Protein AF-A0A3D2RRS4-F1 (afdb_monomer)

Foldseek 3Di:
DLVPDDQQDWDDDPDPTDGSLLVVLQVVLVCVLVVLLVQQAQLHDDQDAQVLVSLVVLQQVCQQVLQVLVVHGGDPARAWEWAQGSVRDTDTDGDDDPAFHKYYHSVVSSCQLCLLAQPLQDPIDGGHDNSVVCSQRHYSDDDHGDGRDDHPPRGRDHNPDD

Secondary structure (DSSP, 8-state):
-GGGS-TT-EE--SSS-EEHHHHHHHHHHHHHHHHHHHHHHTTPPP---GGGHHHHHHHHHTHHHHHHTTT-PPPSSPPEEEEE-TTS-EEEESS--SSSEEEEEHHHHHHHHTTSS-GGGS--EEESHHHHHHHTT---SSSS--PPPPTTSS-PPPP---

Solvent-accessible surface area (backbone atoms only — not comparable to full-atom values): 9136 Å² total; per-residue (Å²): 108,79,91,79,50,62,53,75,46,74,39,90,50,102,59,76,68,32,30,45,48,54,50,53,40,50,50,52,39,50,57,50,47,59,45,48,55,52,29,17,74,62,25,47,84,82,83,74,54,64,75,52,54,52,37,45,52,45,32,63,68,25,53,50,50,35,26,48,65,64,78,38,86,54,75,90,68,69,41,12,35,44,26,36,37,69,81,69,45,81,45,78,44,74,61,87,49,95,63,29,18,38,36,37,49,40,66,54,52,39,30,29,23,64,40,58,26,24,60,84,72,46,82,58,48,64,37,35,73,58,26,47,56,42,60,68,44,37,43,52,68,88,75,78,75,68,80,53,48,58,69,87,70,56,66,67,39,75,64,77,79,128

Nearest PDB structures (foldseek):
  5hhl-assembly4_G  TM=2.028E-01  e=6.811E+00  Agathobacter rectalis M104/1

Structure (mmCIF, N/CA/C/O backbone):
data_AF-A0A3D2RRS4-F1
#
_entry.id   AF-A0A3D2RRS4-F1
#
loop_
_atom_site.group_PDB
_atom_site.id
_atom_site.type_symbol
_atom_site.label_atom_id
_atom_site.label_alt_id
_atom_site.label_comp_id
_atom_site.label_asym_id
_atom_site.label_entity_id
_atom_site.label_seq_id
_atom_site.pdbx_PDB_ins_code
_atom_site.Cartn_x
_atom_site.Cartn_y
_atom_site.Cartn_z
_atom_site.occupancy
_atom_site.B_iso_or_equiv
_atom_site.auth_seq_id
_atom_site.auth_comp_id
_atom_site.auth_asym_id
_atom_site.auth_atom_id
_atom_site.pdbx_PDB_model_num
ATOM 1 N N . THR A 1 1 ? 4.541 -6.889 -27.446 1.00 80.62 1 THR A N 1
ATOM 2 C CA . THR A 1 1 ? 3.520 -6.442 -26.467 1.00 80.62 1 THR A CA 1
ATOM 3 C C . THR A 1 1 ? 3.958 -6.839 -25.067 1.00 80.62 1 THR A C 1
ATOM 5 O O . THR A 1 1 ? 4.740 -7.777 -24.945 1.00 80.62 1 THR A O 1
ATOM 8 N N . PHE A 1 2 ? 3.464 -6.179 -24.013 1.00 84.50 2 PHE A N 1
ATOM 9 C CA . PHE A 1 2 ? 3.814 -6.533 -22.625 1.00 84.50 2 PHE A CA 1
ATOM 10 C C . PHE A 1 2 ? 3.520 -7.999 -22.267 1.00 84.50 2 PHE A C 1
ATOM 12 O O . PHE A 1 2 ? 4.273 -8.597 -21.510 1.00 84.50 2 PHE A O 1
ATOM 19 N N . LYS A 1 3 ? 2.491 -8.598 -22.880 1.00 87.50 3 LYS A N 1
ATOM 20 C CA . LYS A 1 3 ? 2.121 -10.012 -22.707 1.00 87.50 3 LYS A CA 1
ATOM 21 C C . LYS A 1 3 ? 3.269 -10.997 -22.982 1.00 87.50 3 LYS A C 1
ATOM 23 O O . LYS A 1 3 ? 3.357 -12.010 -22.303 1.00 87.50 3 LYS A O 1
ATOM 28 N N . ASN A 1 4 ? 4.131 -10.698 -23.956 1.00 92.62 4 ASN A N 1
ATOM 29 C CA . ASN A 1 4 ? 5.193 -11.604 -24.417 1.00 92.62 4 ASN A CA 1
ATOM 30 C C . ASN A 1 4 ? 6.597 -11.139 -23.993 1.00 92.62 4 ASN A C 1
ATOM 32 O O . ASN A 1 4 ? 7.594 -11.722 -24.410 1.00 92.62 4 ASN A O 1
ATOM 36 N N . ALA A 1 5 ? 6.697 -10.047 -23.235 1.00 91.50 5 ALA A N 1
ATOM 37 C CA . ALA A 1 5 ? 7.977 -9.479 -22.839 1.00 91.50 5 ALA A CA 1
ATOM 38 C C . ALA A 1 5 ? 8.585 -10.256 -21.663 1.00 91.50 5 ALA A C 1
ATOM 40 O O . ALA A 1 5 ? 7.870 -10.716 -20.773 1.00 91.50 5 ALA A O 1
ATOM 41 N N . ASN A 1 6 ? 9.916 -10.362 -21.626 1.00 93.75 6 ASN A N 1
ATOM 42 C CA . ASN A 1 6 ? 10.608 -10.957 -20.486 1.00 93.75 6 ASN A CA 1
ATOM 43 C C . ASN A 1 6 ? 10.383 -10.080 -19.231 1.00 93.75 6 ASN A C 1
ATOM 45 O O . ASN A 1 6 ? 10.739 -8.898 -19.253 1.00 93.75 6 ASN A O 1
ATOM 49 N N . PRO A 1 7 ? 9.849 -10.635 -18.121 1.00 92.56 7 PRO A N 1
ATOM 50 C CA . PRO A 1 7 ? 9.544 -9.879 -16.905 1.00 92.56 7 PRO A CA 1
ATOM 51 C C . PRO A 1 7 ? 10.723 -9.099 -16.311 1.00 92.56 7 PRO A C 1
ATOM 53 O O . PRO A 1 7 ? 10.498 -8.101 -15.626 1.00 92.56 7 PRO A O 1
ATOM 56 N N . LYS A 1 8 ?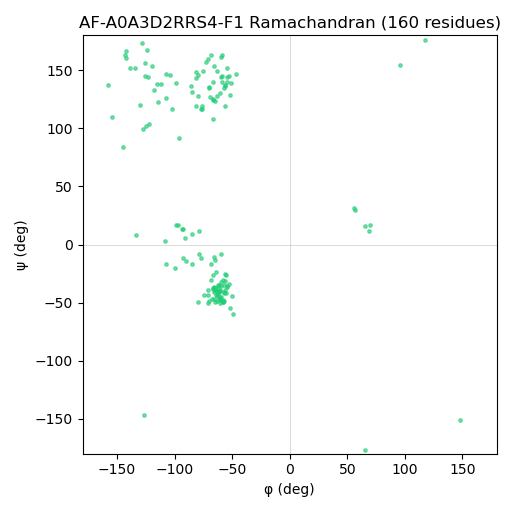 11.964 -9.548 -16.552 1.00 93.62 8 LYS A N 1
ATOM 57 C CA . LYS A 1 8 ? 13.194 -8.951 -16.008 1.00 93.62 8 LYS A CA 1
ATOM 58 C C . LYS A 1 8 ? 13.799 -7.863 -16.896 1.00 93.62 8 LYS A C 1
ATOM 60 O O . LYS A 1 8 ? 14.652 -7.121 -16.411 1.00 93.62 8 LYS A O 1
ATOM 65 N N . THR A 1 9 ? 13.378 -7.749 -18.158 1.00 94.44 9 THR A N 1
ATOM 66 C CA . THR A 1 9 ? 13.872 -6.704 -19.067 1.00 9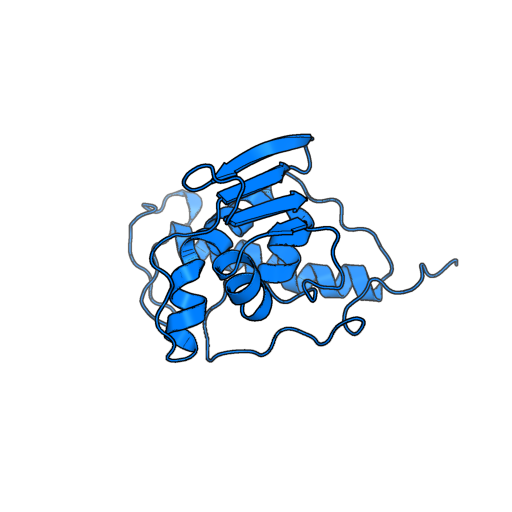4.44 9 THR A CA 1
ATOM 67 C C . THR A 1 9 ? 13.641 -5.327 -18.456 1.00 94.44 9 THR A C 1
ATOM 69 O O . THR A 1 9 ? 12.579 -5.071 -17.891 1.00 94.44 9 THR A O 1
ATOM 72 N N . ARG A 1 10 ? 14.643 -4.448 -18.550 1.00 93.31 10 ARG A N 1
ATOM 73 C CA . ARG A 1 10 ? 14.577 -3.081 -18.031 1.00 93.31 10 ARG A CA 1
ATOM 74 C C . ARG A 1 10 ? 13.942 -2.155 -19.063 1.00 93.31 10 ARG A C 1
ATOM 76 O O . ARG A 1 10 ? 14.256 -2.240 -20.246 1.00 93.31 10 ARG A O 1
ATOM 83 N N . VAL A 1 11 ? 13.046 -1.291 -18.607 1.00 90.25 11 VAL A N 1
ATOM 84 C CA . VAL A 1 11 ? 12.390 -0.253 -19.401 1.00 90.25 11 VAL A CA 1
ATOM 85 C C . VAL A 1 11 ? 12.642 1.107 -18.761 1.00 90.25 11 VAL A C 1
ATOM 87 O O . VAL A 1 11 ? 12.676 1.220 -17.530 1.00 90.25 11 VAL A O 1
ATOM 90 N N . LYS A 1 12 ? 12.794 2.132 -19.608 1.00 88.75 12 LYS A N 1
ATOM 91 C CA . LYS A 1 12 ? 12.935 3.521 -19.163 1.00 88.75 12 LYS A CA 1
ATOM 92 C C . LYS A 1 12 ? 11.716 3.937 -18.343 1.00 88.75 12 LYS A C 1
ATOM 94 O O . LYS A 1 12 ? 10.580 3.609 -18.692 1.00 88.75 12 LYS A O 1
ATOM 99 N N . TRP A 1 13 ? 11.956 4.679 -17.270 1.00 82.38 13 TRP A N 1
ATOM 100 C CA . TRP A 1 13 ? 10.920 5.167 -16.365 1.00 82.38 13 TRP A CA 1
ATOM 101 C C . TRP A 1 13 ? 11.235 6.589 -15.880 1.00 82.38 13 TRP A C 1
ATOM 103 O O . TRP A 1 13 ? 12.351 7.064 -16.042 1.00 82.38 13 TRP A O 1
ATOM 113 N N . ALA A 1 14 ? 10.262 7.273 -15.269 1.00 74.31 14 ALA A N 1
ATOM 114 C CA . ALA A 1 14 ? 10.438 8.618 -14.705 1.00 74.31 14 ALA A CA 1
AT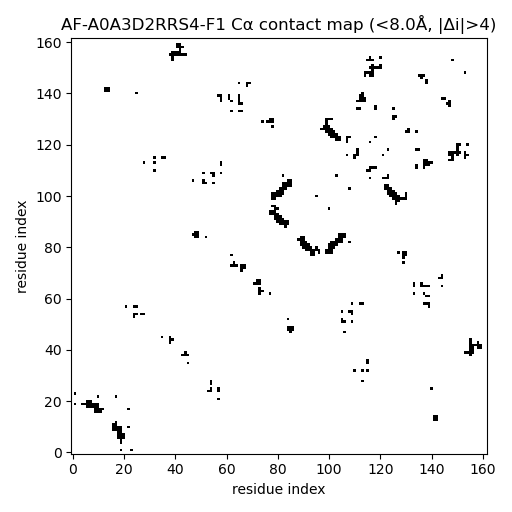OM 115 C C . ALA A 1 14 ? 11.420 8.678 -13.510 1.00 74.31 14 ALA A C 1
ATOM 117 O O . ALA A 1 14 ? 11.784 9.756 -13.056 1.00 74.31 14 ALA A O 1
ATOM 118 N N . GLY A 1 15 ? 11.820 7.520 -12.982 1.00 72.56 15 GLY A N 1
ATOM 119 C CA . GLY A 1 15 ? 12.839 7.358 -11.945 1.00 72.56 15 GLY A CA 1
ATOM 120 C C . GLY A 1 15 ? 13.905 6.366 -12.415 1.00 72.56 15 GLY A C 1
ATOM 121 O O . GLY A 1 15 ? 14.158 6.283 -13.615 1.00 72.56 15 GLY A O 1
ATOM 122 N N . PRO A 1 16 ? 14.504 5.565 -11.515 1.00 77.00 16 PRO A N 1
ATOM 123 C CA . PRO A 1 16 ? 15.345 4.454 -11.939 1.00 77.00 16 PRO A CA 1
ATOM 124 C C . PRO A 1 16 ? 14.590 3.565 -12.929 1.00 77.00 16 PRO A C 1
ATOM 126 O O . PRO A 1 16 ? 13.381 3.361 -12.769 1.00 77.00 16 PRO A O 1
ATOM 129 N N . ASP A 1 17 ? 15.305 3.010 -13.911 1.00 85.81 17 ASP A N 1
ATOM 130 C CA . ASP A 1 17 ? 14.738 2.009 -14.812 1.00 85.81 17 ASP A CA 1
ATOM 131 C C . ASP A 1 17 ? 13.976 0.948 -14.012 1.00 85.81 17 ASP A C 1
ATOM 133 O O . ASP A 1 17 ? 14.351 0.582 -12.894 1.00 85.81 17 ASP A O 1
ATOM 137 N N . MET A 1 18 ? 12.908 0.415 -14.587 1.00 87.81 18 MET A N 1
ATOM 138 C CA . MET A 1 18 ? 12.125 -0.632 -13.941 1.00 87.81 18 MET A CA 1
ATOM 139 C C . MET A 1 18 ? 12.112 -1.892 -14.776 1.00 87.81 18 MET A C 1
ATOM 141 O O . MET A 1 18 ? 12.273 -1.849 -15.989 1.00 87.81 18 MET A O 1
ATOM 145 N N . SER A 1 19 ? 11.924 -3.038 -14.125 1.00 91.56 19 SER A N 1
ATOM 146 C CA . SER A 1 19 ? 11.621 -4.255 -14.866 1.00 91.56 19 SER A CA 1
ATOM 147 C C . SER A 1 19 ? 10.256 -4.120 -15.549 1.00 91.56 19 SER A C 1
ATOM 149 O O . SER A 1 19 ? 9.378 -3.396 -15.069 1.00 91.56 19 SER A O 1
ATOM 151 N N . VAL A 1 20 ? 10.050 -4.846 -16.646 1.00 92.62 20 VAL A N 1
ATOM 152 C CA . VAL A 1 20 ? 8.748 -4.955 -17.317 1.00 92.62 20 VAL A CA 1
ATOM 153 C C . VAL A 1 20 ? 7.642 -5.313 -16.319 1.00 92.62 20 VAL A C 1
ATOM 155 O O . VAL A 1 20 ? 6.582 -4.689 -16.325 1.00 92.62 20 VAL A O 1
ATOM 158 N N . LEU A 1 21 ? 7.903 -6.266 -15.419 1.00 91.69 21 LEU A N 1
ATOM 159 C CA . LEU A 1 21 ? 6.943 -6.677 -14.393 1.00 91.69 21 LEU A CA 1
ATOM 160 C C . LEU A 1 21 ? 6.562 -5.523 -13.455 1.00 91.69 21 LEU A C 1
ATOM 162 O O . LEU A 1 21 ? 5.376 -5.296 -13.199 1.00 91.69 21 LEU A O 1
ATOM 166 N N . SER A 1 22 ? 7.556 -4.782 -12.961 1.00 89.31 22 SER A N 1
ATOM 167 C CA . SER A 1 22 ? 7.320 -3.633 -12.084 1.00 89.31 22 SER A CA 1
ATOM 168 C C . SER A 1 22 ? 6.586 -2.513 -12.816 1.00 89.31 22 SER A C 1
ATOM 170 O O . SER A 1 22 ? 5.691 -1.908 -12.238 1.00 89.31 22 SER A O 1
ATOM 172 N N . SER A 1 23 ? 6.894 -2.280 -14.095 1.00 91.62 23 SER A N 1
ATOM 173 C CA . SER A 1 23 ? 6.208 -1.282 -14.925 1.00 91.62 23 SER A CA 1
ATOM 174 C C . SER A 1 23 ? 4.713 -1.590 -15.082 1.00 91.62 23 SER A C 1
ATOM 176 O O . SER A 1 23 ? 3.872 -0.723 -14.842 1.00 91.62 23 SER A O 1
ATOM 178 N N . ILE A 1 24 ? 4.361 -2.844 -15.391 1.00 93.56 24 ILE A N 1
ATOM 179 C CA . ILE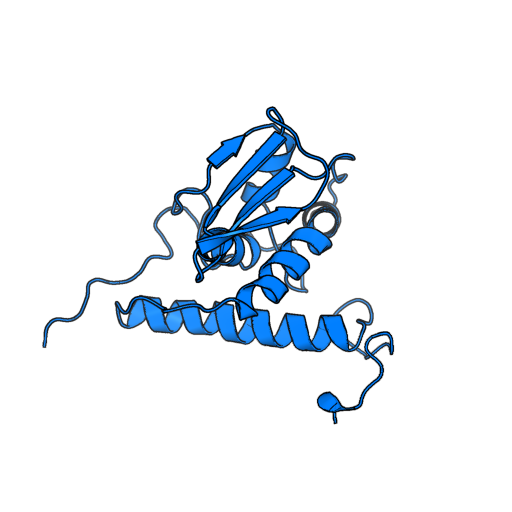 A 1 24 ? 2.959 -3.283 -15.499 1.00 93.56 24 ILE A CA 1
ATOM 180 C C . ILE A 1 24 ? 2.251 -3.168 -14.144 1.00 93.56 24 ILE A C 1
ATOM 182 O O . ILE A 1 24 ? 1.123 -2.681 -14.065 1.00 93.56 24 ILE A O 1
ATOM 186 N N . THR A 1 25 ? 2.922 -3.579 -13.068 1.00 94.50 25 THR A N 1
ATOM 187 C CA . THR A 1 25 ? 2.360 -3.519 -11.712 1.00 94.50 25 THR A CA 1
ATOM 188 C C . THR A 1 25 ? 2.130 -2.078 -11.259 1.00 94.50 25 THR A C 1
ATOM 190 O O . THR A 1 25 ? 1.098 -1.784 -10.660 1.00 94.50 25 THR A O 1
ATOM 193 N N . ALA A 1 26 ? 3.046 -1.164 -11.588 1.00 93.12 26 ALA A N 1
ATOM 194 C CA . ALA A 1 26 ? 2.897 0.260 -11.312 1.00 93.12 26 ALA A CA 1
ATOM 195 C C . ALA A 1 26 ? 1.681 0.843 -12.045 1.00 93.12 26 ALA A C 1
ATOM 197 O O . ALA A 1 26 ? 0.896 1.560 -11.433 1.00 93.12 26 ALA A O 1
ATOM 198 N N . ARG A 1 27 ? 1.464 0.471 -13.315 1.00 94.38 27 ARG A N 1
ATOM 199 C CA . ARG A 1 27 ? 0.283 0.909 -14.078 1.00 94.38 27 ARG A CA 1
ATOM 200 C C . ARG A 1 27 ? -1.019 0.355 -13.504 1.00 94.38 27 ARG A C 1
ATOM 202 O O . ARG A 1 27 ? -1.978 1.107 -13.376 1.00 94.38 27 ARG A O 1
ATOM 209 N N . LEU A 1 28 ? -1.040 -0.914 -13.086 1.00 97.12 28 LEU A N 1
ATOM 210 C CA . LEU A 1 28 ? -2.178 -1.486 -12.358 1.00 97.12 28 LEU A CA 1
ATOM 211 C C . LEU A 1 28 ? -2.476 -0.696 -11.077 1.00 97.12 28 LEU A C 1
ATOM 213 O O . LEU A 1 28 ? -3.627 -0.341 -10.838 1.00 97.12 28 LEU A O 1
ATOM 217 N N . MET A 1 29 ? -1.452 -0.430 -10.262 1.00 97.69 29 MET A N 1
ATOM 218 C CA . MET A 1 29 ? -1.595 0.327 -9.018 1.00 97.69 29 MET A CA 1
ATOM 219 C C . MET A 1 29 ? -2.124 1.740 -9.279 1.00 97.69 29 MET A C 1
ATOM 221 O O . MET A 1 29 ? -3.054 2.154 -8.599 1.00 97.69 29 MET A O 1
ATOM 225 N N . GLU A 1 30 ? -1.595 2.444 -10.280 1.00 96.56 30 GLU A N 1
ATOM 226 C CA . GLU A 1 30 ? -2.016 3.800 -10.650 1.00 96.56 30 GLU A CA 1
ATOM 227 C C . GLU A 1 30 ? -3.479 3.828 -11.112 1.00 96.56 30 GLU A C 1
ATOM 229 O O . GLU A 1 30 ? -4.289 4.594 -10.595 1.00 96.56 30 GLU A O 1
ATOM 234 N N . THR A 1 31 ? -3.874 2.926 -12.015 1.00 97.56 31 THR A N 1
ATOM 235 C CA . THR A 1 31 ? -5.280 2.811 -12.431 1.00 97.56 31 THR A CA 1
ATOM 236 C C . THR A 1 31 ? -6.195 2.461 -11.255 1.00 97.56 31 THR A C 1
ATOM 238 O O . THR A 1 31 ? -7.300 2.994 -11.137 1.00 97.56 31 THR A O 1
ATOM 241 N N . TRP A 1 32 ? -5.752 1.570 -10.367 1.00 98.31 32 TRP A N 1
ATOM 242 C CA . TRP A 1 32 ? -6.521 1.175 -9.192 1.00 98.31 32 TRP A CA 1
ATOM 243 C C . TRP A 1 32 ? -6.700 2.336 -8.201 1.00 98.31 32 TRP A C 1
ATOM 245 O O . TRP A 1 32 ? -7.828 2.587 -7.771 1.00 98.31 32 TRP A O 1
ATOM 255 N N . SER A 1 33 ? -5.627 3.070 -7.893 1.00 97.56 33 SER A N 1
ATOM 256 C CA . SER A 1 33 ? -5.615 4.141 -6.892 1.00 97.56 33 SER A CA 1
ATOM 257 C C . SER A 1 33 ? -6.387 5.377 -7.352 1.00 97.56 33 SER A C 1
ATOM 259 O O . SER A 1 33 ? -7.209 5.898 -6.601 1.00 97.56 33 SER 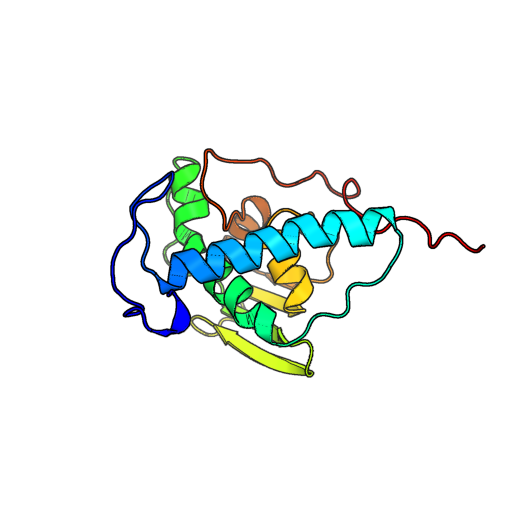A O 1
ATOM 261 N N . HIS A 1 34 ? -6.220 5.804 -8.606 1.00 96.81 34 HIS A N 1
ATOM 262 C CA . HIS A 1 34 ? -7.029 6.887 -9.168 1.00 96.81 34 HIS A CA 1
ATOM 263 C C . HIS A 1 34 ? -8.498 6.475 -9.316 1.00 96.81 34 HIS A C 1
ATOM 265 O O . HIS A 1 34 ? -9.393 7.264 -9.018 1.00 96.81 34 HIS A O 1
ATOM 271 N N . GLY A 1 35 ? -8.763 5.217 -9.685 1.00 97.25 35 GLY A N 1
ATOM 272 C CA . GLY A 1 35 ? -10.121 4.680 -9.712 1.00 97.25 35 GLY A CA 1
ATOM 273 C C . GLY A 1 35 ? -10.801 4.718 -8.340 1.00 97.25 35 GLY A C 1
ATOM 274 O O . GLY A 1 35 ? -11.996 4.991 -8.274 1.00 97.25 35 GLY A O 1
ATOM 275 N N . GLN A 1 36 ? -10.065 4.499 -7.242 1.00 97.06 36 GLN A N 1
ATOM 276 C CA . GLN A 1 36 ? -10.613 4.596 -5.883 1.00 97.06 36 GLN A CA 1
ATOM 277 C C . GLN A 1 36 ? -11.227 5.977 -5.608 1.00 97.06 36 GLN A C 1
ATOM 279 O O . GLN A 1 36 ? -12.322 6.040 -5.061 1.00 97.06 36 GLN A O 1
ATOM 284 N N . ALA A 1 37 ? -10.588 7.063 -6.053 1.00 93.56 37 ALA A N 1
ATOM 285 C CA . ALA A 1 37 ? -11.133 8.413 -5.888 1.00 93.56 37 ALA A CA 1
ATOM 286 C C . ALA A 1 37 ? -12.476 8.599 -6.621 1.00 93.56 37 ALA A C 1
ATOM 288 O O . ALA A 1 37 ? -13.370 9.274 -6.118 1.00 93.56 37 ALA A O 1
ATOM 289 N N . VAL A 1 38 ? -12.654 7.956 -7.780 1.00 95.62 38 VAL A N 1
ATOM 290 C CA . VAL A 1 38 ? -13.933 7.967 -8.509 1.00 95.62 38 VAL A CA 1
ATOM 291 C C . VAL A 1 38 ? -15.008 7.206 -7.730 1.00 95.62 38 VAL A C 1
ATOM 293 O O . VAL A 1 38 ? -16.101 7.730 -7.537 1.00 95.62 38 VAL A O 1
ATOM 296 N N . TYR A 1 39 ? -14.697 6.004 -7.230 1.00 96.44 39 TYR A N 1
ATOM 297 C CA . TYR A 1 39 ? -15.611 5.249 -6.360 1.00 96.44 39 TYR A CA 1
ATOM 298 C C . TYR A 1 39 ? -16.022 6.059 -5.126 1.00 96.44 39 TYR A C 1
ATOM 300 O O . TYR A 1 39 ? -17.189 6.034 -4.736 1.00 96.44 39 TYR A O 1
ATOM 308 N N . ASP A 1 40 ? -15.081 6.803 -4.547 1.00 94.75 40 ASP A N 1
ATOM 309 C CA . ASP A 1 40 ? -15.327 7.637 -3.378 1.00 94.75 40 ASP A CA 1
ATOM 310 C C . ASP A 1 40 ? -16.302 8.773 -3.672 1.00 94.75 40 ASP A C 1
ATOM 312 O O . ASP A 1 40 ? -17.280 8.927 -2.943 1.00 94.75 40 ASP A O 1
ATOM 316 N N . ILE A 1 41 ? -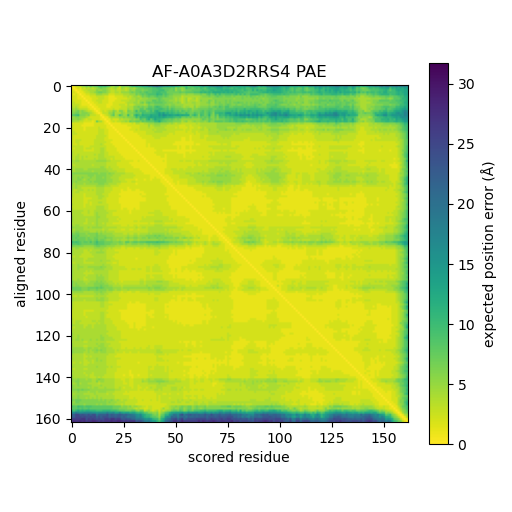16.075 9.524 -4.753 1.00 93.88 41 ILE A N 1
ATOM 317 C CA . ILE A 1 41 ? -16.950 10.631 -5.172 1.00 93.88 41 ILE A CA 1
ATOM 318 C C . ILE A 1 41 ? -18.358 10.126 -5.507 1.00 93.88 41 ILE A C 1
ATOM 320 O O . ILE A 1 41 ? -19.345 10.798 -5.211 1.00 93.88 41 ILE A O 1
ATOM 324 N N . LEU A 1 42 ? -18.460 8.939 -6.105 1.00 94.44 42 LEU A N 1
ATOM 325 C CA . LEU A 1 42 ? -19.741 8.318 -6.440 1.00 94.44 42 LEU A CA 1
ATOM 326 C C . LEU A 1 42 ? -20.430 7.655 -5.236 1.00 94.44 42 LEU A C 1
ATOM 328 O O . LEU A 1 42 ? -21.566 7.209 -5.362 1.00 94.44 42 LEU A O 1
ATOM 332 N N . GLY A 1 43 ? -19.766 7.552 -4.081 1.00 94.50 43 GLY A N 1
ATOM 333 C CA . GLY A 1 43 ? -20.315 6.874 -2.907 1.00 94.50 43 GLY A CA 1
ATOM 334 C C . GLY A 1 43 ? -20.423 5.348 -3.057 1.00 94.50 43 GLY A C 1
ATOM 335 O O . GLY A 1 43 ? -21.119 4.697 -2.279 1.00 94.50 43 GLY A O 1
ATOM 336 N N . VAL A 1 44 ? -19.733 4.742 -4.029 1.00 94.69 44 VAL A N 1
ATOM 337 C CA . VAL A 1 44 ? -19.852 3.311 -4.359 1.00 94.69 44 VAL A CA 1
ATOM 338 C C . VAL A 1 44 ? -18.719 2.503 -3.731 1.00 94.69 44 VAL A C 1
ATOM 340 O O . VAL A 1 44 ? -17.552 2.889 -3.750 1.00 94.69 44 VAL A O 1
ATOM 343 N N . VAL A 1 45 ? -19.041 1.322 -3.196 1.00 91.81 45 VAL A N 1
ATOM 344 C CA . VAL A 1 45 ? -18.021 0.393 -2.690 1.00 91.81 45 VAL A CA 1
ATOM 345 C C . VAL A 1 45 ? -17.330 -0.311 -3.856 1.00 91.81 45 VAL A C 1
ATOM 347 O O . VAL A 1 45 ? -17.951 -1.099 -4.573 1.00 91.81 45 VAL A O 1
ATOM 350 N N . ARG A 1 46 ? -16.025 -0.079 -4.017 1.00 94.25 46 ARG A N 1
ATOM 351 C CA . ARG A 1 46 ? -15.204 -0.846 -4.956 1.00 94.25 46 ARG A CA 1
ATOM 352 C C . ARG A 1 46 ? -15.171 -2.322 -4.544 1.00 94.25 46 ARG A C 1
ATOM 354 O O . ARG A 1 46 ? -14.837 -2.651 -3.410 1.00 94.25 46 ARG A O 1
ATOM 361 N N . ARG A 1 47 ? -15.489 -3.220 -5.480 1.00 95.06 47 ARG A N 1
ATOM 362 C CA . ARG A 1 47 ? -15.366 -4.675 -5.294 1.00 95.06 47 ARG A CA 1
ATOM 363 C C . ARG A 1 47 ? -14.041 -5.160 -5.870 1.00 95.06 47 ARG A C 1
ATOM 365 O O . ARG A 1 47 ? -13.951 -5.466 -7.058 1.00 95.06 47 ARG A O 1
ATOM 372 N N . ASP A 1 48 ? -13.015 -5.208 -5.031 1.00 97.12 48 ASP A N 1
ATOM 373 C CA . ASP A 1 48 ? -11.718 -5.740 -5.436 1.00 97.12 48 ASP A CA 1
ATOM 374 C C . ASP A 1 48 ? -11.740 -7.260 -5.638 1.00 97.12 48 ASP A C 1
ATOM 376 O O . ASP A 1 48 ? -12.601 -7.982 -5.135 1.00 97.12 48 ASP A O 1
ATOM 380 N N . ARG A 1 49 ? -10.751 -7.745 -6.389 1.00 98.00 49 ARG A N 1
ATOM 381 C CA . ARG A 1 49 ? -10.430 -9.167 -6.543 1.00 98.00 49 ARG A CA 1
ATOM 382 C C . ARG A 1 49 ? -8.948 -9.373 -6.259 1.00 98.00 49 ARG A C 1
ATOM 384 O O . ARG A 1 49 ? -8.188 -8.414 -6.148 1.00 98.00 49 ARG A O 1
ATOM 391 N N . ASP A 1 50 ? -8.516 -10.626 -6.226 1.00 98.50 50 ASP A N 1
ATOM 392 C CA . ASP A 1 50 ? -7.151 -11.007 -5.855 1.00 98.50 50 ASP A CA 1
ATOM 393 C C . ASP A 1 50 ? -6.036 -10.420 -6.750 1.00 98.50 50 ASP A C 1
ATOM 395 O O . ASP A 1 50 ? -4.864 -10.494 -6.382 1.00 98.50 50 ASP A O 1
ATOM 399 N N . TYR A 1 51 ? -6.358 -9.755 -7.871 1.00 97.19 51 TYR A N 1
ATOM 400 C CA . TYR A 1 51 ? -5.375 -9.002 -8.664 1.00 97.19 51 TYR A CA 1
ATOM 401 C C . TYR A 1 51 ? -4.636 -7.933 -7.838 1.00 97.19 51 TYR A C 1
ATOM 403 O O . TYR A 1 51 ? -3.496 -7.597 -8.172 1.00 97.19 51 TYR A O 1
ATOM 411 N N . ILE A 1 52 ? -5.242 -7.423 -6.752 1.00 98.44 52 ILE A N 1
ATOM 412 C CA . ILE A 1 52 ? -4.608 -6.439 -5.859 1.00 98.44 52 ILE A CA 1
ATOM 413 C C . ILE A 1 52 ? -3.391 -7.007 -5.121 1.00 98.44 52 ILE A C 1
ATOM 415 O O . ILE A 1 52 ? -2.582 -6.235 -4.615 1.00 98.44 52 ILE A O 1
ATOM 419 N N . ARG A 1 53 ? -3.181 -8.335 -5.125 1.00 98.62 53 ARG A N 1
ATOM 420 C CA . ARG A 1 53 ? -1.951 -8.953 -4.604 1.00 98.62 53 ARG A CA 1
ATOM 421 C C . ARG A 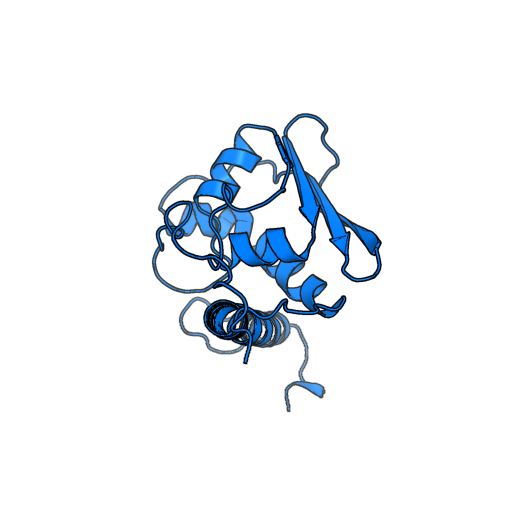1 53 ? -0.696 -8.343 -5.227 1.00 98.62 53 ARG A C 1
ATOM 423 O O . ARG A 1 53 ? 0.309 -8.183 -4.545 1.00 98.62 53 ARG A O 1
ATOM 430 N N . ASN A 1 54 ? -0.761 -7.947 -6.498 1.00 98.25 54 ASN A N 1
ATOM 431 C CA . ASN A 1 54 ? 0.351 -7.277 -7.173 1.00 98.25 54 ASN A CA 1
ATOM 432 C C . ASN A 1 54 ? 0.647 -5.893 -6.564 1.00 98.25 54 ASN A C 1
ATOM 434 O O . ASN A 1 54 ? 1.807 -5.520 -6.420 1.00 98.25 54 ASN A O 1
ATOM 438 N N . ILE A 1 55 ? -0.388 -5.159 -6.142 1.00 98.62 55 ILE A N 1
ATOM 439 C CA . ILE A 1 55 ? -0.245 -3.868 -5.455 1.00 98.62 55 ILE A CA 1
ATOM 440 C C . ILE A 1 55 ? 0.310 -4.079 -4.040 1.00 98.62 55 ILE A C 1
ATOM 442 O O . ILE A 1 55 ? 1.179 -3.323 -3.615 1.00 98.62 55 ILE A O 1
ATOM 446 N N . VAL A 1 56 ? -0.120 -5.134 -3.334 1.00 98.75 56 VAL A N 1
ATOM 447 C CA . VAL A 1 56 ? 0.461 -5.531 -2.037 1.00 98.75 56 VAL A CA 1
ATOM 448 C C . VAL A 1 56 ? 1.963 -5.802 -2.173 1.00 98.75 56 VAL A C 1
ATOM 450 O O . VAL A 1 56 ? 2.760 -5.254 -1.413 1.00 98.75 56 VAL A O 1
ATOM 453 N N . ILE A 1 57 ? 2.359 -6.600 -3.172 1.00 98.38 57 ILE A N 1
ATOM 454 C CA . ILE A 1 57 ? 3.768 -6.916 -3.454 1.00 98.38 57 ILE A CA 1
ATOM 455 C C . ILE A 1 57 ? 4.556 -5.640 -3.766 1.00 98.38 57 ILE A C 1
ATOM 457 O O . ILE A 1 57 ? 5.642 -5.450 -3.220 1.00 98.38 57 ILE A O 1
ATOM 461 N N . LEU A 1 58 ? 4.013 -4.746 -4.600 1.00 97.56 58 LEU A N 1
ATOM 462 C CA . LEU A 1 58 ? 4.641 -3.456 -4.891 1.00 97.56 58 LEU A CA 1
ATOM 463 C C . LEU A 1 58 ? 4.828 -2.630 -3.612 1.00 97.56 58 LEU A C 1
ATOM 465 O O . LEU A 1 58 ? 5.941 -2.184 -3.344 1.00 97.56 58 LEU A O 1
ATOM 469 N N . GLY A 1 59 ? 3.779 -2.502 -2.794 1.00 98.12 59 GLY A N 1
ATOM 470 C CA . GLY A 1 59 ? 3.829 -1.843 -1.489 1.00 98.12 59 GLY A CA 1
ATOM 471 C C . GLY A 1 59 ? 4.961 -2.385 -0.619 1.00 98.12 59 GLY A C 1
ATOM 472 O O . GLY A 1 59 ? 5.845 -1.625 -0.224 1.00 98.12 59 GLY A O 1
ATOM 473 N N . ASN A 1 60 ? 5.002 -3.703 -0.411 1.00 98.38 60 ASN A N 1
ATOM 474 C CA . ASN A 1 60 ? 6.031 -4.371 0.390 1.00 98.38 60 ASN A CA 1
ATOM 475 C C . ASN A 1 60 ? 7.459 -4.176 -0.157 1.00 98.38 60 ASN A C 1
ATOM 477 O O . ASN A 1 60 ? 8.417 -3.961 0.595 1.00 98.38 60 ASN A O 1
ATOM 481 N N . ASN A 1 61 ? 7.619 -4.212 -1.481 1.00 96.19 61 ASN A N 1
ATOM 482 C CA . ASN A 1 61 ? 8.911 -3.996 -2.130 1.00 96.19 61 ASN A CA 1
ATOM 483 C C . ASN A 1 61 ? 9.395 -2.548 -1.977 1.00 96.19 61 ASN A C 1
ATOM 485 O O . ASN A 1 61 ? 10.596 -2.314 -1.875 1.00 96.19 61 ASN A O 1
ATOM 489 N N . THR A 1 62 ? 8.475 -1.587 -1.889 1.00 95.56 62 THR A N 1
ATOM 490 C CA . THR A 1 62 ? 8.784 -0.160 -1.701 1.00 95.56 62 THR A CA 1
ATOM 491 C C . THR A 1 62 ? 8.987 0.269 -0.243 1.00 95.56 62 THR A C 1
ATOM 493 O O . THR A 1 62 ? 9.132 1.462 0.014 1.00 95.56 62 THR A O 1
ATOM 496 N N . PHE A 1 63 ? 9.051 -0.668 0.714 1.00 97.94 63 PHE A N 1
ATOM 497 C CA . PHE A 1 63 ? 9.318 -0.368 2.129 1.00 97.94 63 PHE A CA 1
ATOM 498 C C . PHE A 1 63 ? 10.539 0.546 2.315 1.00 97.94 63 PHE A C 1
ATOM 500 O O . PHE A 1 63 ? 10.402 1.659 2.810 1.00 97.94 63 PHE A O 1
ATOM 507 N N . GLU A 1 64 ? 11.721 0.111 1.867 1.00 96.44 64 GLU A N 1
ATOM 508 C CA . GLU A 1 64 ? 12.973 0.866 2.049 1.00 96.44 64 GLU A CA 1
ATOM 509 C C . GLU A 1 64 ? 12.952 2.171 1.255 1.00 96.44 64 GLU A C 1
ATOM 511 O O . GLU A 1 64 ? 13.380 3.219 1.741 1.00 96.44 64 GLU A O 1
ATOM 516 N N . TRP A 1 65 ? 12.372 2.117 0.052 1.00 93.75 65 TRP A N 1
ATOM 517 C CA . TRP A 1 65 ? 12.200 3.279 -0.809 1.00 93.75 65 TRP A CA 1
ATOM 518 C C . TRP A 1 65 ? 11.441 4.409 -0.106 1.00 93.75 65 TRP A C 1
ATOM 520 O O . TRP A 1 65 ? 11.863 5.559 -0.191 1.00 93.75 65 TRP A O 1
ATOM 530 N N . ALA A 1 66 ? 10.380 4.108 0.649 1.00 96.12 66 ALA A N 1
ATOM 531 C CA . ALA A 1 66 ? 9.607 5.124 1.364 1.00 96.12 66 ALA A CA 1
ATOM 532 C C . ALA A 1 66 ? 10.450 5.921 2.387 1.00 96.12 66 ALA A C 1
ATOM 534 O O . ALA A 1 66 ? 10.207 7.117 2.585 1.00 96.12 66 ALA A O 1
ATOM 535 N N . PHE A 1 67 ? 11.458 5.290 3.002 1.00 97.31 67 PHE A N 1
ATOM 536 C CA . PHE A 1 67 ? 12.407 5.953 3.904 1.00 97.31 67 PHE A CA 1
ATOM 537 C C . PHE A 1 67 ? 13.490 6.704 3.127 1.00 97.31 67 PHE A C 1
ATOM 539 O O . PHE A 1 67 ? 13.703 7.894 3.372 1.00 97.31 67 PHE A O 1
ATOM 546 N N . HIS A 1 68 ? 14.119 6.048 2.148 1.00 95.06 68 HIS A N 1
ATOM 547 C CA . HIS A 1 68 ? 15.205 6.633 1.359 1.00 95.06 68 HIS A CA 1
ATOM 548 C C . HIS A 1 68 ? 14.756 7.861 0.567 1.00 95.06 68 HIS A C 1
ATOM 550 O O . HIS A 1 68 ? 15.458 8.871 0.562 1.00 95.06 68 HIS A O 1
ATOM 556 N N . ASN A 1 69 ? 13.554 7.831 -0.016 1.00 93.81 69 ASN A N 1
ATOM 557 C CA . ASN A 1 69 ? 12.984 8.976 -0.724 1.00 93.81 69 ASN A CA 1
ATOM 558 C C . ASN A 1 69 ? 12.880 10.210 0.198 1.00 93.81 69 ASN A C 1
ATOM 560 O O . ASN A 1 69 ? 13.047 11.343 -0.240 1.00 93.81 69 ASN A O 1
ATOM 564 N N . ARG A 1 70 ? 12.681 9.995 1.508 1.00 96.25 70 ARG A N 1
ATOM 565 C CA . ARG A 1 70 ? 12.628 11.034 2.554 1.00 96.25 70 ARG A CA 1
ATOM 566 C C . ARG A 1 70 ? 13.969 11.298 3.241 1.00 96.25 70 ARG A C 1
ATOM 568 O O . ARG A 1 70 ? 13.983 11.936 4.290 1.00 96.25 70 ARG A O 1
ATOM 575 N N . LYS A 1 71 ? 15.083 10.811 2.683 1.00 96.56 71 LYS A N 1
ATOM 576 C CA . LYS A 1 71 ? 16.433 10.922 3.266 1.00 96.56 71 LYS A CA 1
ATOM 577 C C . LYS A 1 71 ? 16.522 10.355 4.694 1.00 96.56 71 LYS A C 1
ATOM 579 O O . LYS A 1 71 ? 17.284 10.851 5.517 1.00 96.56 71 LYS A O 1
ATOM 584 N N . LYS A 1 72 ? 15.722 9.328 5.000 1.00 96.50 72 LYS A N 1
ATOM 585 C CA . LYS A 1 72 ? 15.743 8.602 6.278 1.00 96.50 72 LYS A CA 1
ATOM 586 C C . LYS A 1 72 ? 16.363 7.224 6.080 1.00 96.50 72 LYS A C 1
ATOM 588 O O . LYS A 1 72 ? 16.149 6.598 5.045 1.00 96.50 72 LYS A O 1
ATOM 593 N N . SER A 1 73 ? 17.059 6.725 7.096 1.00 95.88 73 SER A N 1
ATOM 594 C CA . SER A 1 73 ? 17.526 5.337 7.121 1.00 95.88 73 SER A CA 1
ATOM 595 C C . SER A 1 73 ? 16.340 4.388 7.275 1.00 95.88 73 SER A C 1
ATOM 597 O O . SER A 1 73 ? 15.528 4.546 8.193 1.00 95.88 73 SER A O 1
ATOM 599 N N . ALA A 1 74 ? 16.233 3.405 6.382 1.00 94.88 74 ALA A N 1
ATOM 600 C CA . ALA A 1 74 ? 15.231 2.357 6.500 1.00 94.88 74 ALA A CA 1
ATOM 601 C C . ALA A 1 74 ? 15.571 1.424 7.681 1.00 94.88 74 ALA A C 1
ATOM 603 O O . ALA A 1 74 ? 16.732 1.033 7.835 1.00 94.88 74 ALA A O 1
ATOM 604 N N . PRO A 1 75 ? 14.593 1.041 8.521 1.00 95.19 75 PRO A N 1
ATOM 605 C CA . PRO A 1 75 ? 14.797 -0.008 9.515 1.00 95.19 75 PRO A CA 1
ATOM 606 C C . PRO A 1 75 ? 15.197 -1.335 8.855 1.00 95.19 75 PRO A C 1
ATOM 608 O O . PRO A 1 75 ? 14.707 -1.665 7.779 1.00 95.19 75 PRO A O 1
ATOM 611 N N . ARG A 1 76 ? 16.056 -2.119 9.518 1.00 91.12 76 ARG A N 1
ATOM 612 C CA . ARG A 1 76 ? 16.582 -3.382 8.965 1.00 91.12 76 ARG A CA 1
ATOM 613 C C . ARG A 1 76 ? 15.499 -4.443 8.752 1.00 91.12 76 ARG A C 1
ATOM 615 O O . ARG A 1 76 ? 15.549 -5.182 7.775 1.00 91.12 76 ARG A O 1
ATOM 622 N N . CYS A 1 77 ? 14.544 -4.537 9.674 1.00 92.81 77 CYS A N 1
ATOM 623 C CA . CYS A 1 77 ? 13.524 -5.582 9.661 1.00 92.81 77 CYS A CA 1
ATOM 624 C C . CYS A 1 77 ? 12.202 -5.030 9.128 1.00 92.81 77 CYS A C 1
ATOM 626 O O . CYS A 1 77 ? 11.588 -4.167 9.758 1.00 92.81 77 CYS A O 1
ATOM 628 N N . LYS A 1 78 ? 11.743 -5.553 7.987 1.00 97.19 78 LYS A N 1
ATOM 629 C CA . LYS A 1 78 ? 10.402 -5.251 7.470 1.00 97.19 78 LYS A CA 1
ATOM 630 C C . LYS A 1 78 ? 9.337 -5.839 8.407 1.00 97.19 78 LYS A C 1
ATOM 632 O O . LYS A 1 78 ? 9.531 -6.959 8.876 1.00 97.19 78 LYS A O 1
ATOM 637 N N . PRO A 1 79 ? 8.225 -5.131 8.666 1.00 98.31 79 PRO A N 1
ATOM 638 C CA . PRO A 1 79 ? 7.113 -5.677 9.439 1.00 98.31 79 PRO A CA 1
ATOM 639 C C . PRO A 1 79 ? 6.529 -6.929 8.794 1.00 98.31 79 PRO A C 1
ATOM 641 O O . PRO A 1 79 ? 6.438 -7.000 7.565 1.00 98.31 79 PRO A O 1
ATOM 644 N N . PHE A 1 80 ? 6.097 -7.884 9.612 1.00 98.88 80 PHE A N 1
ATOM 645 C CA . PHE A 1 80 ? 5.294 -9.010 9.146 1.00 98.88 80 PHE A CA 1
ATOM 646 C C . PHE A 1 80 ? 3.991 -8.484 8.536 1.00 98.88 80 PHE A C 1
ATOM 648 O O . PHE A 1 80 ? 3.322 -7.649 9.141 1.00 98.88 80 PHE A O 1
ATOM 655 N N . LEU A 1 81 ? 3.630 -8.936 7.338 1.00 98.88 81 LEU A N 1
ATOM 656 C CA . LEU A 1 81 ? 2.333 -8.610 6.746 1.00 98.88 81 LEU A CA 1
ATOM 657 C C . LEU A 1 81 ? 1.453 -9.847 6.789 1.00 98.88 81 LEU A C 1
ATOM 659 O O . LEU A 1 81 ? 1.840 -10.865 6.222 1.00 98.88 81 LEU A O 1
ATOM 663 N N . ARG A 1 82 ? 0.257 -9.729 7.367 1.00 98.81 82 ARG A N 1
ATOM 664 C CA . ARG A 1 82 ? -0.777 -10.769 7.344 1.00 98.81 82 ARG A CA 1
ATOM 665 C C . ARG A 1 82 ? -2.085 -10.177 6.842 1.00 98.81 82 ARG A C 1
ATOM 667 O O . ARG A 1 82 ? -2.795 -9.487 7.562 1.00 98.81 82 ARG A O 1
ATOM 674 N N . LEU A 1 83 ? -2.387 -10.384 5.567 1.00 98.88 83 LEU A N 1
ATOM 675 C CA . LEU A 1 83 ? -3.468 -9.675 4.885 1.00 98.88 83 LEU A CA 1
ATOM 676 C C . LEU A 1 83 ? -4.553 -10.632 4.396 1.00 98.88 83 LEU A C 1
ATOM 678 O O . LEU A 1 83 ? -4.265 -11.633 3.743 1.00 98.88 83 LEU A O 1
ATOM 682 N N . VAL A 1 84 ? -5.813 -10.291 4.652 1.00 98.88 84 VAL A N 1
ATOM 683 C CA . VAL A 1 84 ? -6.979 -11.013 4.132 1.00 98.88 84 VAL A CA 1
ATOM 684 C C . VAL A 1 84 ? -7.260 -10.548 2.703 1.00 98.88 84 VAL A C 1
ATOM 686 O O . VAL A 1 84 ? -7.537 -9.369 2.462 1.00 98.88 84 VAL A O 1
ATOM 689 N N . SER A 1 85 ? -7.204 -11.473 1.746 1.00 98.75 85 SER A N 1
ATOM 690 C CA . SER A 1 85 ? -7.515 -11.213 0.341 1.00 98.75 85 SER A CA 1
ATOM 691 C C . SER A 1 85 ? -9.004 -10.921 0.122 1.00 98.75 85 SER A C 1
ATOM 693 O O . SER A 1 85 ? -9.848 -11.298 0.945 1.00 98.75 85 SER A O 1
ATOM 695 N N . PRO A 1 86 ? -9.378 -10.326 -1.025 1.00 98.56 86 PRO A N 1
ATOM 696 C CA . PRO A 1 86 ? -10.780 -10.227 -1.424 1.00 98.56 86 PRO A CA 1
ATOM 697 C C . PRO A 1 86 ? -11.494 -11.587 -1.458 1.00 98.56 86 PRO A C 1
ATOM 699 O O . PRO A 1 86 ? -12.644 -11.685 -1.035 1.00 98.56 86 PRO A O 1
ATOM 702 N N . SER A 1 87 ? -10.797 -12.654 -1.868 1.00 98.25 87 SER A N 1
ATOM 703 C CA . SER A 1 87 ? -11.299 -14.034 -1.808 1.00 98.25 87 SER A CA 1
ATOM 704 C C . SER A 1 87 ? -11.221 -14.696 -0.419 1.00 98.25 87 SER A C 1
ATOM 706 O O . SER A 1 87 ? -11.348 -15.917 -0.337 1.00 98.25 87 SER A O 1
ATOM 708 N N . LYS A 1 88 ? -10.947 -13.943 0.654 1.00 98.38 88 LYS A N 1
ATOM 709 C CA . LYS A 1 88 ? -10.815 -14.426 2.045 1.00 98.38 88 LYS A CA 1
ATOM 710 C C . LYS A 1 88 ? -9.637 -15.369 2.324 1.00 98.38 88 LYS A C 1
ATOM 712 O O . LYS A 1 88 ? -9.606 -16.014 3.366 1.00 98.38 88 LYS A O 1
ATOM 717 N N . LYS A 1 89 ? -8.644 -15.433 1.435 1.00 98.62 89 LYS A N 1
ATOM 718 C CA . LYS A 1 89 ? -7.389 -16.156 1.693 1.00 98.62 89 LYS A CA 1
ATOM 719 C C . LYS A 1 89 ? -6.453 -15.287 2.523 1.00 98.62 89 LYS A C 1
ATOM 721 O O . LYS A 1 89 ? -6.446 -14.071 2.360 1.00 98.62 89 LYS A O 1
ATOM 726 N N . ILE A 1 90 ? -5.629 -15.903 3.360 1.00 98.75 90 ILE A N 1
ATOM 727 C CA . ILE A 1 90 ? -4.570 -15.193 4.078 1.00 98.75 90 ILE A CA 1
ATOM 728 C C . ILE A 1 90 ? -3.333 -15.099 3.181 1.00 98.75 90 ILE A C 1
ATOM 730 O O . ILE A 1 90 ? -2.910 -16.087 2.578 1.00 98.75 90 ILE A O 1
ATOM 734 N N . TRP A 1 91 ? -2.769 -13.900 3.068 1.00 98.81 91 TRP A N 1
ATOM 735 C CA . TRP A 1 91 ? -1.489 -13.643 2.423 1.00 98.81 91 TRP A CA 1
ATOM 736 C C . TRP A 1 91 ? -0.483 -13.164 3.455 1.00 98.81 91 TRP A C 1
ATOM 738 O O . TRP A 1 91 ? -0.693 -12.136 4.096 1.00 98.81 91 TRP A O 1
ATOM 748 N N . GLU A 1 92 ? 0.622 -13.888 3.556 1.00 98.75 92 GLU A N 1
ATOM 749 C CA . GLU A 1 92 ? 1.702 -13.586 4.485 1.00 98.75 92 GLU A CA 1
ATOM 750 C C . GLU A 1 92 ? 2.953 -13.148 3.727 1.00 98.75 92 GLU A C 1
ATOM 752 O O . GLU A 1 92 ? 3.292 -13.709 2.680 1.00 98.75 92 GLU A O 1
ATOM 757 N N . PHE A 1 93 ? 3.625 -12.118 4.239 1.00 98.69 93 PHE A N 1
ATOM 758 C CA . PHE A 1 93 ? 4.890 -11.627 3.698 1.00 98.69 93 PHE A CA 1
ATOM 759 C C . PHE A 1 93 ? 5.857 -11.278 4.826 1.00 98.69 93 PHE A C 1
ATOM 761 O O . PHE A 1 93 ? 5.443 -10.824 5.893 1.00 98.69 93 PHE A O 1
ATOM 768 N N . ASN A 1 94 ? 7.153 -11.382 4.519 1.00 98.25 94 ASN A N 1
ATOM 769 C CA . ASN A 1 94 ? 8.268 -11.137 5.439 1.00 98.25 94 ASN A CA 1
ATOM 770 C C . ASN A 1 94 ? 8.313 -12.168 6.587 1.00 98.25 94 ASN A C 1
ATOM 772 O O . ASN A 1 94 ? 7.568 -13.145 6.582 1.00 98.25 94 ASN A O 1
ATOM 776 N N . GLN A 1 95 ? 9.248 -12.004 7.527 1.00 97.62 95 GLN A N 1
ATOM 777 C CA . GLN A 1 95 ? 9.367 -12.911 8.672 1.00 97.62 95 GLN A CA 1
ATOM 778 C C . GLN A 1 95 ? 8.186 -12.717 9.637 1.00 97.62 95 GLN A C 1
ATOM 780 O O . GLN A 1 95 ? 7.885 -11.563 9.949 1.00 97.62 95 GLN A O 1
ATOM 785 N N . PRO A 1 96 ? 7.553 -13.799 10.131 1.00 97.94 96 PRO A N 1
ATOM 786 C CA . PRO A 1 96 ? 6.539 -13.715 11.177 1.00 97.94 96 PRO A CA 1
ATOM 787 C C . PRO A 1 96 ? 7.042 -12.970 12.416 1.00 97.94 96 PRO A C 1
ATOM 789 O O . PRO A 1 96 ? 8.190 -13.135 12.831 1.00 97.94 96 PRO A O 1
ATOM 792 N N . SER A 1 97 ? 6.180 -12.141 13.001 1.00 97.25 97 SER A N 1
ATOM 793 C CA . SER A 1 97 ? 6.474 -11.371 14.208 1.00 97.25 97 SER A CA 1
ATOM 794 C C . SER A 1 97 ? 5.177 -10.985 14.908 1.00 97.25 97 SER A C 1
ATOM 796 O O . SER A 1 97 ? 4.238 -10.544 14.251 1.00 97.25 97 SER A O 1
ATOM 798 N N . GLU A 1 98 ? 5.151 -11.103 16.233 1.00 96.50 98 GLU A N 1
ATOM 799 C CA . GLU A 1 98 ? 4.042 -10.636 17.079 1.00 96.50 98 GLU A CA 1
ATOM 800 C C . GLU A 1 98 ? 4.269 -9.206 17.600 1.00 96.50 98 GLU A C 1
ATOM 802 O O . GLU A 1 98 ? 3.353 -8.559 18.095 1.00 96.50 98 GLU A O 1
ATOM 807 N N . GLU A 1 99 ? 5.482 -8.671 17.444 1.00 97.31 99 GLU A N 1
ATOM 808 C CA . GLU A 1 99 ? 5.877 -7.362 17.981 1.00 97.31 99 GLU A CA 1
ATOM 809 C C . GLU A 1 99 ? 6.012 -6.283 16.896 1.00 97.31 99 GLU A C 1
ATOM 811 O O . GLU A 1 99 ? 6.058 -5.089 17.197 1.00 97.31 99 GLU A O 1
ATOM 816 N N . ASN A 1 100 ? 6.105 -6.683 15.624 1.00 98.25 100 ASN A N 1
ATOM 817 C CA . ASN A 1 100 ? 6.254 -5.776 14.490 1.00 98.25 100 ASN A CA 1
ATOM 818 C C . ASN A 1 100 ? 5.504 -6.307 13.263 1.00 98.25 100 ASN A C 1
ATOM 820 O O . ASN A 1 100 ? 6.097 -6.948 12.388 1.00 98.25 100 ASN A O 1
ATOM 824 N N . PHE A 1 101 ? 4.204 -6.022 13.190 1.00 98.75 101 PHE A N 1
ATOM 825 C CA . PHE A 1 101 ? 3.322 -6.542 12.150 1.00 98.75 101 PHE A CA 1
ATOM 826 C C . PHE A 1 101 ? 2.267 -5.539 11.679 1.00 98.75 101 PHE A C 1
ATOM 828 O O . PHE A 1 101 ? 1.976 -4.533 12.32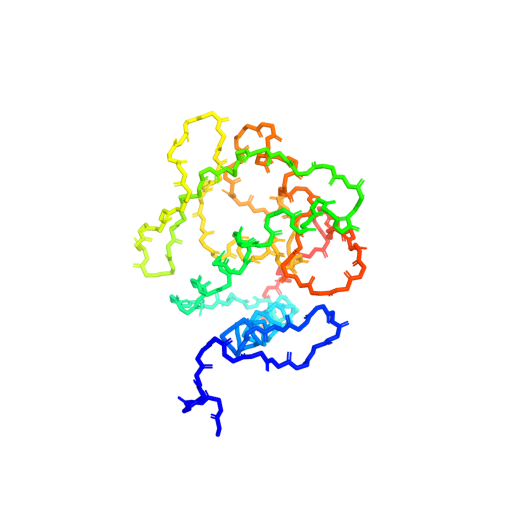9 1.00 98.75 101 PHE A O 1
ATOM 835 N N . ILE A 1 102 ? 1.698 -5.842 10.514 1.00 98.88 102 ILE A N 1
ATOM 836 C CA . ILE A 1 102 ? 0.530 -5.180 9.943 1.00 98.88 102 ILE A CA 1
ATOM 837 C C . ILE A 1 102 ? -0.465 -6.265 9.535 1.00 98.88 102 ILE A C 1
ATOM 839 O O . ILE A 1 102 ? -0.157 -7.111 8.689 1.00 98.88 102 ILE A O 1
ATOM 843 N N . GLU A 1 103 ? -1.656 -6.224 10.121 1.00 98.88 103 GLU A N 1
ATOM 844 C CA . GLU A 1 103 ? -2.730 -7.182 9.866 1.00 98.88 103 GLU A CA 1
ATOM 845 C C . GLU A 1 103 ? -4.026 -6.471 9.466 1.00 98.88 103 GLU A C 1
ATOM 847 O O . GLU A 1 103 ? -4.322 -5.374 9.933 1.00 98.88 103 GLU A O 1
ATOM 852 N N . GLY A 1 104 ? -4.806 -7.080 8.574 1.00 98.75 104 GLY A N 1
ATOM 853 C CA . GLY A 1 104 ? -6.107 -6.557 8.156 1.00 98.75 104 GLY A CA 1
ATOM 854 C C . GLY A 1 104 ? -6.429 -6.893 6.706 1.00 98.75 104 GLY A C 1
ATOM 855 O O . GLY A 1 104 ? -6.007 -7.927 6.189 1.00 98.75 104 GLY A O 1
ATOM 856 N N . THR A 1 105 ? -7.212 -6.054 6.025 1.00 98.81 105 THR A N 1
ATOM 857 C CA . THR A 1 105 ? -7.597 -6.341 4.636 1.00 98.81 105 THR A CA 1
ATOM 858 C C . THR A 1 105 ? -6.507 -5.936 3.643 1.00 98.81 105 THR A C 1
ATOM 860 O O . THR A 1 105 ? -5.863 -4.895 3.776 1.00 98.81 105 THR A O 1
ATOM 863 N N . ALA A 1 106 ? -6.328 -6.733 2.586 1.00 98.81 106 ALA A N 1
ATOM 864 C CA . ALA A 1 106 ? -5.411 -6.383 1.503 1.00 98.81 106 ALA A CA 1
ATOM 865 C C . ALA A 1 106 ? -5.816 -5.073 0.800 1.00 98.81 106 ALA A C 1
ATOM 867 O O . ALA A 1 106 ? -4.945 -4.303 0.406 1.00 98.81 106 ALA A O 1
ATOM 868 N N . THR A 1 107 ? -7.122 -4.799 0.676 1.00 98.62 107 THR A N 1
ATOM 869 C CA . THR A 1 107 ? -7.635 -3.548 0.095 1.00 98.62 107 THR A CA 1
ATOM 870 C C . THR A 1 107 ? -7.179 -2.332 0.897 1.00 98.62 107 THR A C 1
ATOM 872 O O . THR A 1 107 ? -6.617 -1.416 0.305 1.00 98.62 107 THR A O 1
ATOM 875 N N . GLU A 1 108 ? -7.351 -2.317 2.221 1.00 98.56 108 GLU A N 1
ATOM 876 C CA . GLU A 1 108 ? -6.923 -1.179 3.050 1.00 98.56 108 GLU A CA 1
ATOM 877 C C . GLU A 1 108 ? -5.404 -1.000 3.027 1.00 98.56 108 GLU A C 1
ATOM 879 O O . GLU A 1 108 ? -4.921 0.126 2.907 1.00 98.56 108 GLU A O 1
ATOM 884 N N . PHE A 1 109 ? -4.637 -2.097 3.041 1.00 98.88 109 PHE A N 1
ATOM 885 C CA . PHE A 1 109 ? -3.185 -2.013 2.873 1.00 98.88 109 PHE A CA 1
ATOM 886 C C . PHE A 1 109 ? -2.820 -1.339 1.547 1.00 98.88 109 PHE A C 1
ATOM 888 O O . PHE A 1 109 ? -2.027 -0.397 1.537 1.00 98.88 109 PHE A O 1
ATOM 895 N N . CYS A 1 110 ? -3.440 -1.762 0.436 1.00 98.75 110 CYS A N 1
ATOM 896 C CA . CYS A 1 110 ? -3.270 -1.119 -0.866 1.00 98.75 110 CYS A CA 1
ATOM 897 C C . CYS A 1 110 ? -3.649 0.367 -0.825 1.00 98.75 110 CYS A C 1
ATOM 899 O O . CYS A 1 110 ? -2.913 1.183 -1.379 1.00 98.75 110 CYS A O 1
ATOM 901 N N . GLN A 1 111 ? -4.741 0.725 -0.140 1.00 98.50 111 GLN A N 1
ATOM 902 C CA . GLN A 1 111 ? -5.199 2.109 -0.035 1.00 98.50 111 GLN A CA 1
ATOM 903 C C . GLN A 1 111 ? -4.177 3.005 0.672 1.00 98.50 111 GLN A C 1
ATOM 905 O O . GLN A 1 111 ? -3.952 4.133 0.221 1.00 98.50 111 GLN A O 1
ATOM 910 N N . VAL A 1 112 ? -3.546 2.507 1.739 1.00 98.75 112 VAL A N 1
ATOM 911 C CA . VAL A 1 112 ? -2.526 3.235 2.509 1.00 98.75 112 VAL A CA 1
ATOM 912 C C . VAL A 1 112 ? -1.233 3.378 1.713 1.00 98.75 112 VAL A C 1
ATOM 914 O O . VAL A 1 112 ? -0.739 4.493 1.552 1.00 98.75 112 VAL A O 1
ATOM 917 N N . VAL A 1 113 ? -0.691 2.291 1.148 1.00 98.69 113 VAL A N 1
ATOM 918 C CA . VAL A 1 113 ? 0.600 2.365 0.431 1.00 98.69 113 VAL A CA 1
ATOM 919 C C . VAL A 1 113 ? 0.526 3.197 -0.852 1.00 98.69 113 VAL A C 1
ATOM 921 O O . VAL A 1 113 ? 1.533 3.778 -1.261 1.00 98.69 113 VAL A O 1
ATOM 924 N N . SER A 1 114 ? -0.658 3.295 -1.468 1.00 98.12 114 SER A N 1
ATOM 925 C CA . SER A 1 114 ? -0.918 4.181 -2.607 1.00 98.12 114 SER A CA 1
ATOM 926 C C . SER A 1 114 ? -1.431 5.569 -2.196 1.00 98.12 114 SER A C 1
ATOM 928 O O . SER A 1 114 ? -1.802 6.356 -3.064 1.00 98.12 114 SER A O 1
ATOM 930 N N . GLN A 1 115 ? -1.486 5.873 -0.895 1.00 98.00 115 GLN A N 1
ATOM 931 C CA . GLN A 1 115 ? -1.926 7.151 -0.318 1.00 98.00 115 GLN A CA 1
ATOM 932 C C . GLN A 1 115 ? -3.352 7.584 -0.719 1.00 98.00 115 GLN A C 1
ATOM 934 O O . GLN A 1 115 ? -3.668 8.771 -0.764 1.00 98.00 115 GLN A O 1
ATOM 939 N N . THR A 1 116 ? -4.255 6.641 -0.991 1.00 97.69 116 THR A N 1
ATOM 940 C CA . THR A 1 116 ? -5.693 6.932 -1.208 1.00 97.69 116 THR A CA 1
ATOM 941 C C . THR A 1 116 ? -6.484 7.011 0.099 1.00 97.69 116 THR A C 1
ATOM 943 O O . THR A 1 116 ? -7.569 7.594 0.128 1.00 97.69 116 THR A O 1
ATOM 946 N N . ARG A 1 117 ? -5.918 6.483 1.189 1.00 97.75 117 ARG A N 1
ATOM 947 C CA . ARG A 1 117 ? -6.417 6.607 2.562 1.00 97.75 117 ARG A CA 1
ATOM 948 C C . ARG A 1 117 ? -5.290 6.948 3.518 1.00 97.75 117 ARG A C 1
ATOM 950 O O . ARG A 1 117 ? -4.141 6.579 3.272 1.00 97.75 117 ARG A O 1
ATOM 957 N N . ASN A 1 118 ? -5.630 7.635 4.604 1.00 98.38 118 ASN A N 1
ATOM 958 C CA . ASN A 1 118 ? -4.761 7.688 5.769 1.00 98.38 118 ASN A CA 1
ATOM 959 C C . ASN A 1 118 ? -4.852 6.347 6.510 1.00 98.38 118 ASN A C 1
ATOM 961 O O . ASN A 1 118 ? -5.908 5.720 6.514 1.00 98.38 118 ASN A O 1
ATOM 965 N N . ILE A 1 119 ? -3.776 5.922 7.171 1.00 98.38 119 ILE A N 1
ATOM 966 C CA . ILE A 1 119 ? -3.788 4.712 8.004 1.00 98.38 119 ILE A CA 1
ATOM 967 C C . ILE A 1 119 ? -4.856 4.766 9.111 1.00 98.38 119 ILE A C 1
ATOM 969 O O . ILE A 1 119 ? -5.489 3.751 9.390 1.00 98.38 119 ILE A O 1
ATOM 973 N N . GLN A 1 120 ? -5.112 5.947 9.681 1.00 98.06 120 GLN A N 1
ATOM 974 C CA . GLN A 1 120 ? -6.124 6.171 10.722 1.00 98.06 120 GLN A CA 1
ATOM 975 C C . GLN A 1 120 ? -7.563 6.013 10.211 1.00 98.06 120 GLN A C 1
ATOM 977 O O . GLN A 1 120 ? -8.471 5.811 11.009 1.00 98.06 120 GLN A O 1
ATOM 982 N N . ASP A 1 121 ? -7.767 6.047 8.891 1.00 97.75 121 ASP A N 1
ATOM 983 C CA . ASP A 1 121 ? -9.072 5.846 8.253 1.00 97.75 121 ASP A CA 1
ATOM 984 C C . ASP A 1 121 ? -9.304 4.374 7.856 1.00 97.75 121 ASP A C 1
ATOM 986 O O . ASP A 1 121 ? -10.199 4.067 7.064 1.00 97.75 121 ASP A O 1
ATOM 990 N N . THR A 1 122 ? -8.474 3.455 8.359 1.00 98.06 122 THR A N 1
ATOM 991 C CA . THR A 1 122 ? -8.543 2.018 8.061 1.00 98.06 122 THR A CA 1
ATOM 992 C C . THR A 1 122 ? -8.680 1.184 9.326 1.00 98.06 122 THR A C 1
ATOM 994 O O . THR A 1 122 ? -8.455 1.659 10.437 1.00 98.06 122 THR A O 1
ATOM 997 N N . LYS A 1 123 ? -9.010 -0.096 9.152 1.00 98.31 123 LYS A N 1
ATOM 998 C CA . LYS A 1 123 ? -9.039 -1.098 10.223 1.00 98.31 123 LYS A CA 1
ATOM 999 C C . LYS A 1 123 ? -7.763 -1.939 10.297 1.00 98.31 123 LYS A C 1
ATOM 1001 O O . LYS A 1 123 ? -7.785 -3.016 10.890 1.00 98.31 123 LYS A O 1
ATOM 1006 N N . LEU A 1 124 ? -6.667 -1.491 9.678 1.00 98.75 124 LEU A N 1
ATOM 1007 C CA . LEU A 1 124 ? -5.389 -2.191 9.767 1.00 98.75 124 LEU A CA 1
ATOM 1008 C C . LEU A 1 124 ? -4.861 -2.132 11.205 1.00 98.75 124 LEU A C 1
ATOM 1010 O O . LEU A 1 124 ? -4.662 -1.053 11.761 1.00 98.75 124 LEU A O 1
ATOM 1014 N N . ALA A 1 125 ? -4.583 -3.294 11.788 1.00 98.75 125 ALA A N 1
ATOM 1015 C CA . ALA A 1 125 ? -3.826 -3.396 13.024 1.00 98.75 125 ALA A CA 1
ATOM 1016 C C . ALA A 1 125 ? -2.343 -3.180 12.703 1.00 98.75 125 ALA A C 1
ATOM 1018 O O . ALA A 1 125 ? -1.765 -3.926 11.914 1.00 98.75 125 ALA A O 1
ATOM 1019 N N . VAL A 1 126 ? -1.731 -2.151 13.293 1.00 98.75 126 VAL A N 1
ATOM 1020 C CA . VAL A 1 126 ? -0.328 -1.778 13.060 1.00 98.75 126 VAL A CA 1
ATOM 1021 C C . VAL A 1 126 ? 0.422 -1.799 14.386 1.00 98.75 126 VAL A C 1
ATOM 1023 O O . VAL A 1 126 ? 0.302 -0.884 15.201 1.00 98.75 126 VAL A O 1
ATOM 1026 N N . VAL A 1 127 ? 1.223 -2.838 14.597 1.00 98.69 127 VAL A N 1
ATOM 1027 C CA . VAL A 1 127 ? 1.951 -3.063 15.851 1.00 98.69 127 VAL A CA 1
ATOM 1028 C C . VAL A 1 127 ? 3.449 -2.968 15.601 1.00 98.69 127 VAL A C 1
ATOM 1030 O O . VAL A 1 127 ? 3.954 -3.453 14.592 1.00 98.69 127 VAL A O 1
ATOM 1033 N N . GLY A 1 128 ? 4.163 -2.319 16.521 1.00 98.25 128 GLY A N 1
ATOM 1034 C CA . GLY A 1 128 ? 5.614 -2.164 16.467 1.00 98.25 128 GLY A CA 1
ATOM 1035 C C . GLY A 1 128 ? 6.090 -0.849 15.857 1.00 98.25 128 GLY A C 1
ATOM 1036 O O . GLY A 1 128 ? 5.412 -0.193 15.060 1.00 98.25 128 GLY A O 1
ATOM 1037 N N . THR A 1 129 ? 7.296 -0.439 16.248 1.00 97.88 129 THR A N 1
ATOM 1038 C CA . THR A 1 129 ? 7.857 0.873 15.885 1.00 97.88 129 THR A CA 1
ATOM 1039 C C . THR A 1 129 ? 8.101 1.015 14.384 1.00 97.88 129 THR A C 1
ATOM 1041 O O . THR A 1 129 ? 7.872 2.087 13.822 1.00 97.88 129 THR A O 1
ATOM 1044 N N . THR A 1 130 ? 8.541 -0.052 13.713 1.00 98.25 130 THR A N 1
ATOM 1045 C CA . THR A 1 130 ? 8.819 -0.026 12.273 1.00 98.25 130 THR A CA 1
ATOM 1046 C C . THR A 1 130 ? 7.532 -0.014 11.457 1.00 98.25 130 THR A C 1
ATOM 1048 O O . THR A 1 130 ? 7.426 0.784 10.526 1.00 98.25 130 THR A O 1
ATOM 1051 N N . ALA A 1 131 ? 6.543 -0.831 11.825 1.00 98.56 131 ALA A N 1
ATOM 1052 C CA . ALA A 1 131 ? 5.229 -0.837 11.187 1.00 98.56 131 ALA A CA 1
ATOM 1053 C C . ALA A 1 131 ? 4.560 0.544 11.242 1.00 98.56 131 ALA A C 1
ATOM 1055 O O . ALA A 1 131 ? 4.175 1.085 10.205 1.00 98.56 131 ALA A O 1
ATOM 1056 N N . ASN A 1 132 ? 4.536 1.165 12.425 1.00 98.38 132 ASN A N 1
ATOM 1057 C CA . ASN A 1 132 ? 3.971 2.501 12.628 1.00 98.38 132 ASN A CA 1
ATOM 1058 C C . ASN A 1 132 ? 4.725 3.583 11.837 1.00 98.38 132 ASN A C 1
ATOM 1060 O O . ASN A 1 132 ? 4.121 4.421 11.159 1.00 98.38 132 ASN A O 1
ATOM 1064 N N . LYS A 1 133 ? 6.064 3.544 11.851 1.00 98.19 133 LYS A N 1
ATOM 1065 C CA . LYS A 1 133 ? 6.879 4.467 11.046 1.00 98.19 133 LYS A CA 1
ATOM 1066 C C . LYS A 1 133 ? 6.621 4.294 9.557 1.00 98.19 133 LYS A C 1
ATOM 1068 O O . LYS A 1 133 ? 6.539 5.290 8.854 1.00 98.19 133 LYS A O 1
ATOM 1073 N N . TRP A 1 134 ? 6.488 3.064 9.073 1.00 98.56 134 TRP A N 1
ATOM 1074 C CA . TRP A 1 134 ? 6.267 2.818 7.655 1.00 98.56 134 TRP A CA 1
ATOM 1075 C C . TRP A 1 134 ? 4.874 3.254 7.206 1.00 98.56 134 TRP A C 1
ATOM 1077 O O . TRP A 1 134 ? 4.772 4.002 6.237 1.00 98.56 134 TRP A O 1
ATOM 1087 N N . MET A 1 135 ? 3.815 2.863 7.919 1.00 98.62 135 MET A N 1
ATOM 1088 C CA . MET A 1 135 ? 2.439 3.217 7.546 1.00 98.62 135 MET A CA 1
ATOM 1089 C C . MET A 1 135 ? 2.164 4.725 7.601 1.00 98.62 135 MET A C 1
ATOM 1091 O O . MET A 1 135 ? 1.316 5.208 6.858 1.00 98.62 135 MET A O 1
ATOM 1095 N N . SER A 1 136 ? 2.926 5.494 8.388 1.00 97.81 136 SER A N 1
ATOM 1096 C CA . SER A 1 136 ? 2.829 6.964 8.393 1.00 97.81 136 SER A CA 1
ATOM 1097 C C . SER A 1 136 ? 3.509 7.657 7.204 1.00 97.81 136 SER A C 1
ATOM 1099 O O . SER A 1 136 ? 3.299 8.850 7.001 1.00 97.81 136 SER A O 1
ATOM 1101 N N . ILE A 1 137 ? 4.318 6.946 6.407 1.00 98.00 137 ILE A N 1
ATOM 1102 C CA . ILE A 1 137 ? 5.056 7.518 5.264 1.00 98.00 137 ILE A CA 1
ATOM 1103 C C . ILE A 1 137 ? 4.951 6.675 3.984 1.00 98.00 137 ILE A C 1
ATOM 1105 O O . ILE A 1 137 ? 5.685 6.921 3.020 1.00 98.00 137 ILE A O 1
ATOM 1109 N N . ALA A 1 138 ? 4.108 5.645 3.973 1.00 97.88 138 ALA A N 1
ATOM 1110 C CA . ALA A 1 138 ? 4.072 4.670 2.895 1.00 97.88 138 ALA A CA 1
ATOM 1111 C C . ALA A 1 138 ? 3.822 5.350 1.538 1.00 97.88 138 ALA A C 1
ATOM 1113 O O . ALA A 1 138 ? 2.983 6.237 1.404 1.00 97.88 138 ALA A O 1
ATOM 1114 N N . GLN A 1 139 ? 4.598 4.949 0.533 1.00 97.19 139 GLN A N 1
ATOM 1115 C CA . GLN A 1 139 ? 4.485 5.454 -0.830 1.00 97.19 139 GLN A CA 1
ATOM 1116 C C . GLN A 1 139 ? 5.025 4.396 -1.791 1.00 97.19 139 GLN A C 1
ATOM 1118 O O . GLN A 1 139 ? 6.233 4.170 -1.851 1.00 97.19 139 GLN A O 1
ATOM 1123 N N . CYS A 1 140 ? 4.132 3.772 -2.558 1.00 96.06 140 CYS A N 1
ATOM 1124 C CA . CYS A 1 140 ? 4.487 2.739 -3.533 1.00 96.06 140 CYS A CA 1
ATOM 1125 C C . CYS A 1 140 ? 4.588 3.248 -4.983 1.00 96.06 140 CYS A C 1
ATOM 1127 O O . CYS A 1 140 ? 4.586 2.458 -5.926 1.00 96.06 140 CYS A O 1
ATOM 1129 N N . PHE A 1 141 ? 4.694 4.566 -5.170 1.00 93.81 141 PHE A N 1
ATOM 1130 C CA . PHE A 1 141 ? 4.788 5.223 -6.473 1.00 93.81 141 PHE A CA 1
ATOM 1131 C C . PHE A 1 141 ? 6.013 6.140 -6.585 1.00 93.81 141 PHE A C 1
ATOM 1133 O O . PHE A 1 141 ? 6.572 6.612 -5.589 1.00 93.81 141 PHE A O 1
ATOM 1140 N N . ALA A 1 142 ? 6.438 6.372 -7.827 1.00 90.00 142 ALA A N 1
ATOM 1141 C CA . ALA A 1 142 ? 7.600 7.192 -8.148 1.00 90.00 142 ALA A CA 1
ATOM 1142 C C . ALA A 1 142 ? 7.333 8.691 -7.942 1.00 90.00 142 ALA A C 1
ATOM 1144 O O . ALA A 1 142 ? 6.193 9.143 -7.999 1.00 90.00 142 ALA A O 1
ATOM 1145 N N . GLY A 1 143 ? 8.407 9.455 -7.747 1.00 90.44 143 GLY A N 1
ATOM 1146 C CA . GLY A 1 143 ? 8.363 10.901 -7.541 1.00 90.44 143 GLY A CA 1
ATOM 1147 C C . GLY A 1 143 ? 8.892 11.321 -6.167 1.00 90.44 143 GLY A C 1
ATOM 1148 O O . GLY A 1 143 ? 9.245 10.459 -5.351 1.00 90.44 143 GLY A O 1
ATOM 1149 N N . PRO A 1 144 ? 8.964 12.639 -5.908 1.00 94.12 144 PRO A N 1
ATOM 1150 C CA . PRO A 1 144 ? 9.408 13.162 -4.622 1.00 94.12 144 PRO A CA 1
ATOM 1151 C C . PRO A 1 144 ? 8.497 12.673 -3.484 1.00 94.12 144 PRO A C 1
ATOM 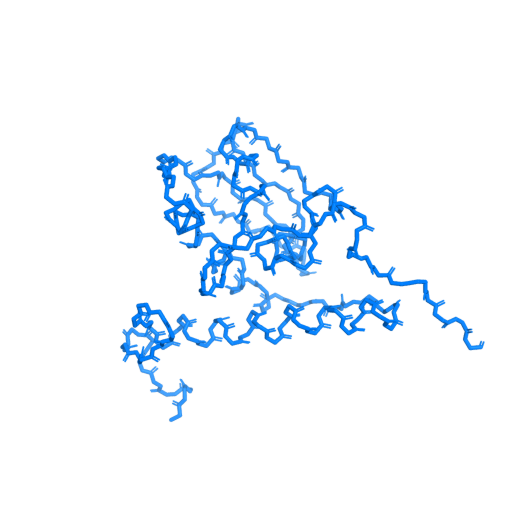1153 O O . PRO A 1 144 ? 7.369 12.232 -3.742 1.00 94.12 144 PRO A O 1
ATOM 1156 N N . PRO A 1 145 ? 8.956 12.742 -2.224 1.00 96.38 145 PRO A N 1
ATOM 1157 C CA . PRO A 1 145 ? 8.126 12.405 -1.079 1.00 96.38 145 PRO A CA 1
ATOM 1158 C C . PRO A 1 145 ? 6.801 13.153 -1.089 1.00 96.38 145 PRO A C 1
ATOM 1160 O O . PRO A 1 145 ? 6.776 14.377 -1.188 1.00 96.38 145 PRO A O 1
ATOM 1163 N N . GLN A 1 146 ? 5.713 12.407 -0.943 1.00 96.75 146 GLN A N 1
ATOM 1164 C CA . GLN A 1 146 ? 4.386 12.961 -0.716 1.00 96.75 146 GLN A CA 1
ATOM 1165 C C . GLN A 1 146 ? 3.995 12.781 0.747 1.00 96.75 146 GLN A C 1
ATOM 1167 O O . GLN A 1 146 ? 4.376 11.801 1.392 1.00 96.75 146 GLN A O 1
ATOM 1172 N N . THR A 1 147 ? 3.255 13.737 1.291 1.00 96.38 147 THR A N 1
ATOM 1173 C CA . THR A 1 147 ? 2.615 13.565 2.596 1.00 96.38 147 THR A CA 1
ATOM 1174 C C . THR A 1 147 ? 1.343 12.744 2.384 1.00 96.38 147 THR A C 1
ATOM 1176 O O . THR A 1 147 ? 0.543 13.127 1.524 1.00 96.38 147 THR A O 1
ATOM 1179 N N . PRO A 1 148 ? 1.125 11.644 3.134 1.00 97.31 148 PRO A N 1
ATOM 1180 C CA . PRO A 1 148 ? -0.145 10.930 3.083 1.00 97.31 148 PRO A CA 1
ATOM 1181 C C . PRO A 1 148 ? -1.322 11.874 3.356 1.00 97.31 148 PRO A C 1
ATOM 1183 O O . PRO A 1 148 ? -1.146 12.869 4.064 1.00 97.31 148 PRO A O 1
ATOM 1186 N N . PRO A 1 149 ? -2.522 11.595 2.815 1.00 97.44 149 PRO A N 1
ATOM 1187 C CA . PRO A 1 149 ? -3.691 12.431 3.075 1.00 97.44 149 PRO A CA 1
ATOM 1188 C C . PRO A 1 149 ? -3.912 12.576 4.581 1.00 97.44 149 PRO A C 1
ATOM 1190 O O . PRO A 1 149 ? -3.673 11.629 5.332 1.00 97.44 149 PRO A O 1
ATOM 1193 N N . ALA A 1 150 ? -4.368 13.744 5.031 1.00 97.81 150 ALA A N 1
ATOM 1194 C CA . ALA A 1 150 ? -4.713 13.920 6.437 1.00 97.81 150 ALA A CA 1
ATOM 1195 C C . ALA A 1 150 ? -5.879 12.981 6.824 1.00 97.81 150 ALA A C 1
ATOM 1197 O O . ALA A 1 150 ? -6.711 12.673 5.958 1.00 97.81 150 ALA A O 1
ATOM 1198 N N . PRO A 1 151 ? -5.950 12.515 8.085 1.00 98.00 151 PRO A N 1
ATOM 1199 C CA . PRO A 1 151 ? -7.062 11.692 8.560 1.00 98.00 151 PRO A CA 1
ATOM 1200 C C . PRO A 1 151 ? -8.416 12.334 8.247 1.00 98.00 151 PRO A C 1
ATOM 1202 O O . PRO A 1 151 ? -8.565 13.553 8.342 1.00 98.00 151 PRO A O 1
ATOM 1205 N N . GLY A 1 152 ? -9.386 11.526 7.828 1.00 96.19 152 GLY A N 1
ATOM 1206 C CA . GLY A 1 152 ? -10.739 11.979 7.523 1.00 96.19 152 GLY A CA 1
ATOM 1207 C C . GLY A 1 152 ? -10.871 12.872 6.285 1.00 96.19 152 GLY A C 1
ATOM 1208 O O . GLY A 1 152 ? -11.929 13.456 6.092 1.00 96.19 152 GLY A O 1
ATOM 1209 N N . THR A 1 153 ? -9.847 13.000 5.428 1.00 95.62 153 THR A N 1
ATOM 1210 C CA . THR A 1 153 ? -9.928 13.857 4.218 1.00 95.62 153 THR A CA 1
ATOM 1211 C C . THR A 1 153 ? -10.217 13.103 2.927 1.00 95.62 153 THR A C 1
ATOM 1213 O O . THR A 1 153 ? -10.667 13.697 1.948 1.00 95.62 153 THR A O 1
ATOM 1216 N N . ARG A 1 154 ? -9.965 11.791 2.897 1.00 94.81 154 ARG A N 1
ATOM 1217 C CA . ARG A 1 154 ? -10.278 10.924 1.757 1.00 94.81 154 ARG A CA 1
ATOM 1218 C C . ARG A 1 154 ? -11.140 9.780 2.250 1.00 94.81 154 ARG A C 1
ATOM 1220 O O . ARG A 1 154 ? -10.638 8.834 2.842 1.00 94.81 154 ARG A O 1
ATOM 1227 N N . PHE A 1 155 ? -12.436 9.874 2.002 1.00 92.44 155 PHE A N 1
ATOM 1228 C CA . PHE A 1 155 ? -13.421 8.882 2.404 1.00 92.44 155 PHE A CA 1
ATOM 1229 C C . PHE A 1 155 ? -14.467 8.730 1.307 1.00 92.44 155 PHE A C 1
ATOM 1231 O O . PHE A 1 155 ? -14.618 9.588 0.438 1.00 92.44 155 PHE A O 1
ATOM 1238 N N . ARG A 1 156 ? -15.182 7.608 1.340 1.00 92.75 156 ARG A N 1
ATOM 1239 C CA . ARG A 1 156 ? -16.303 7.388 0.432 1.00 92.75 156 ARG A CA 1
ATOM 1240 C C . ARG A 1 156 ? -17.409 8.378 0.793 1.00 92.75 156 ARG A C 1
ATOM 1242 O O . ARG A 1 156 ? -17.831 8.400 1.947 1.00 92.75 156 ARG A O 1
ATOM 1249 N N . GLY A 1 157 ? -17.862 9.165 -0.180 1.00 86.12 157 GLY A N 1
ATOM 1250 C CA . GLY A 1 157 ? -18.992 10.069 -0.013 1.00 86.12 157 GLY A CA 1
ATOM 1251 C C . GLY A 1 157 ? -20.259 9.316 0.391 1.00 86.12 157 GLY A C 1
ATOM 1252 O O . GLY A 1 157 ? -20.350 8.093 0.243 1.00 86.12 157 GLY A O 1
ATOM 1253 N N . ALA A 1 158 ? -21.243 10.048 0.911 1.00 80.56 158 ALA A N 1
ATOM 1254 C CA . ALA A 1 158 ? -22.561 9.476 1.146 1.00 80.56 158 ALA A CA 1
ATOM 1255 C C . ALA A 1 158 ? -23.104 8.896 -0.168 1.00 80.56 158 ALA A C 1
ATOM 1257 O O . ALA A 1 158 ? -22.953 9.502 -1.231 1.00 80.56 158 ALA A O 1
ATOM 1258 N N . THR A 1 159 ? -23.713 7.713 -0.097 1.00 70.56 159 THR A N 1
ATOM 1259 C CA . THR A 1 159 ? -24.432 7.137 -1.233 1.00 70.56 159 THR A CA 1
ATOM 1260 C C . THR A 1 159 ? -25.485 8.148 -1.665 1.00 70.56 159 THR A C 1
ATOM 1262 O O . THR A 1 159 ? -26.346 8.505 -0.863 1.00 70.56 159 THR A O 1
ATOM 1265 N N . LYS A 1 160 ? -25.409 8.631 -2.908 1.00 60.09 160 LYS A N 1
ATOM 1266 C CA . LYS A 1 160 ? -26.508 9.402 -3.485 1.00 60.09 160 LYS A CA 1
ATOM 1267 C C . LYS A 1 160 ? -27.675 8.432 -3.646 1.00 60.09 160 LYS A C 1
ATOM 1269 O O . LYS A 1 160 ? -27.582 7.491 -4.427 1.00 60.09 160 LYS A O 1
ATOM 1274 N N . THR A 1 161 ? -28.698 8.582 -2.816 1.00 57.38 161 THR A N 1
ATOM 1275 C CA . THR A 1 161 ? -30.007 7.984 -3.070 1.00 57.38 161 THR A CA 1
ATOM 1276 C C . THR A 1 161 ? -30.675 8.846 -4.131 1.00 57.38 161 THR A C 1
ATOM 1278 O O . THR A 1 161 ? -30.860 10.040 -3.883 1.00 57.38 161 THR A O 1
ATOM 1281 N N . ASP A 1 162 ? -30.934 8.260 -5.298 1.00 53.22 162 ASP A N 1
ATOM 1282 C CA . ASP A 1 162 ? -31.795 8.850 -6.330 1.00 53.22 162 ASP A CA 1
ATOM 1283 C C . ASP A 1 162 ? -33.241 8.983 -5.826 1.00 53.22 162 ASP A C 1
ATOM 1285 O O . ASP A 1 162 ? -33.676 8.102 -5.041 1.00 53.22 162 ASP A O 1
#

Radius of gyration: 16.0 Å; Cα contacts (8 Å, |Δi|>4): 266; chains: 1; bounding box: 49×30×44 Å

Sequence (162 aa):
TFKNANPKTRVKWAGPDMSVLSSITARLMETWSHGQAVYDILGVVRRDRDYIRNIVILGNNTFEWAFHNRKKSAPRCKPFLRLVSPSKKIWEFNQPSEENFIEGTATEFCQVVSQTRNIQDTKLAVVGTTANKWMSIAQCFAGPPQTPPAPGTRFRGATKTD

Mean predicted aligned error: 3.72 Å

pLDDT: mean 94.63, std 7.2, range [53.22, 98.88]